Protein AF-A0A9Q3FJ58-F1 (afdb_monomer_lite)

Radius of gyration: 27.31 Å; chains: 1; bounding box: 82×38×55 Å

Structure (mmCIF, N/CA/C/O backbone):
data_AF-A0A9Q3FJ58-F1
#
_entry.id   AF-A0A9Q3FJ58-F1
#
loop_
_atom_site.group_PDB
_atom_site.id
_atom_site.type_symbol
_atom_site.label_atom_id
_atom_site.label_alt_id
_atom_site.label_comp_id
_atom_site.label_asym_id
_atom_site.label_entity_id
_atom_site.label_seq_id
_atom_site.pdbx_PDB_ins_code
_atom_site.Cartn_x
_atom_site.Cartn_y
_atom_site.Cartn_z
_atom_site.occupancy
_atom_site.B_iso_or_equiv
_atom_site.auth_seq_id
_atom_site.auth_comp_id
_atom_site.auth_asym_id
_atom_site.auth_atom_id
_atom_site.pdbx_PDB_model_num
ATOM 1 N N . MET A 1 1 ? -29.735 4.662 -8.614 1.00 59.53 1 MET A N 1
ATOM 2 C CA . MET A 1 1 ? -28.291 4.831 -8.313 1.00 59.53 1 MET A CA 1
ATOM 3 C C . MET A 1 1 ? -27.409 3.710 -8.883 1.00 59.53 1 MET A C 1
ATOM 5 O O . MET A 1 1 ? -26.200 3.796 -8.760 1.00 59.53 1 MET A O 1
ATOM 9 N N . VAL A 1 2 ? -27.978 2.701 -9.553 1.00 64.38 2 VAL A N 1
ATOM 10 C CA . VAL A 1 2 ? -27.223 1.586 -10.154 1.00 64.38 2 VAL A CA 1
ATOM 11 C C . VAL A 1 2 ? -26.523 2.013 -11.452 1.00 64.38 2 VAL A C 1
ATOM 13 O O . VAL A 1 2 ? -25.313 1.877 -11.587 1.00 64.38 2 VAL A O 1
ATOM 16 N N . GLU A 1 3 ? -27.254 2.658 -12.365 1.00 71.44 3 GLU A N 1
ATOM 17 C CA . GLU A 1 3 ? -26.720 3.071 -13.674 1.00 71.44 3 GLU A CA 1
ATOM 18 C C . GLU A 1 3 ? -25.565 4.072 -13.579 1.00 71.44 3 GLU A C 1
ATOM 20 O O . GLU A 1 3 ? -24.597 3.985 -14.333 1.00 71.44 3 GLU A O 1
ATOM 25 N N . ARG A 1 4 ? -25.641 5.014 -12.626 1.00 71.06 4 ARG A N 1
ATOM 26 C CA . ARG A 1 4 ? -24.571 5.997 -12.427 1.00 71.06 4 ARG A CA 1
ATOM 27 C C . ARG A 1 4 ? -23.281 5.323 -11.980 1.00 71.06 4 ARG A C 1
ATOM 29 O O . ARG A 1 4 ? -22.273 5.651 -12.580 1.00 71.06 4 ARG A O 1
ATOM 36 N N . GLY A 1 5 ? -23.334 4.394 -11.018 1.00 72.50 5 GLY A N 1
ATOM 37 C CA . GLY A 1 5 ? -22.166 3.654 -10.516 1.00 72.50 5 GLY A CA 1
ATOM 38 C C . GLY A 1 5 ? -21.545 2.720 -11.558 1.00 72.50 5 GLY A C 1
ATOM 39 O O . GLY A 1 5 ? -20.326 2.625 -11.677 1.00 72.50 5 GLY A O 1
ATOM 40 N N . HIS A 1 6 ? -22.379 2.091 -12.391 1.00 83.69 6 HIS A N 1
ATOM 41 C CA . HIS A 1 6 ? -21.900 1.238 -13.482 1.00 83.69 6 HIS A CA 1
ATOM 42 C C . HIS A 1 6 ? -21.076 2.002 -14.521 1.00 83.69 6 HIS A C 1
ATOM 44 O O . HIS A 1 6 ? -20.191 1.415 -15.143 1.00 83.69 6 HIS A O 1
ATOM 50 N N . LYS A 1 7 ? -21.322 3.309 -14.695 1.00 87.12 7 LYS A N 1
ATOM 51 C CA . LYS A 1 7 ? -20.518 4.135 -15.595 1.00 87.12 7 LYS A CA 1
ATOM 52 C C . LYS A 1 7 ? -19.058 4.199 -15.143 1.00 87.12 7 LYS A C 1
ATOM 54 O O . LYS A 1 7 ? -18.186 3.933 -15.959 1.00 87.12 7 LYS A O 1
ATOM 59 N N . GLN A 1 8 ? -18.780 4.497 -13.870 1.00 84.50 8 GLN A N 1
ATOM 60 C CA . GLN A 1 8 ? -17.389 4.588 -13.406 1.00 84.50 8 GLN A CA 1
ATOM 61 C C . GLN A 1 8 ? -16.683 3.234 -13.454 1.00 84.50 8 GLN A C 1
ATOM 63 O O . GLN A 1 8 ? -15.525 3.180 -13.854 1.00 84.50 8 GLN A O 1
ATOM 68 N N . LEU A 1 9 ? -17.384 2.147 -13.120 1.00 88.12 9 LEU A N 1
ATOM 69 C CA . LEU A 1 9 ? -16.825 0.799 -13.220 1.00 88.12 9 LEU A CA 1
ATOM 70 C C . LEU A 1 9 ? -16.461 0.444 -14.670 1.00 88.12 9 LEU A C 1
ATOM 72 O O . LEU A 1 9 ? -15.380 -0.079 -14.931 1.00 88.12 9 LEU A O 1
ATOM 76 N N . LYS A 1 10 ? -17.338 0.771 -15.628 1.00 88.94 10 LYS A N 1
ATOM 77 C CA . LYS A 1 10 ? -17.061 0.590 -17.056 1.00 88.94 10 LYS A CA 1
ATOM 78 C C . LYS A 1 10 ? -15.869 1.437 -17.504 1.00 88.94 10 LYS A C 1
ATOM 80 O O . LYS A 1 10 ? -14.989 0.919 -18.181 1.00 88.94 10 LYS A O 1
ATOM 85 N N . ASP A 1 11 ? -15.832 2.712 -17.124 1.00 88.94 11 ASP A N 1
ATOM 86 C CA . ASP A 1 11 ? -14.750 3.627 -17.495 1.00 88.94 11 ASP A CA 1
ATOM 87 C C . ASP A 1 11 ? -13.399 3.166 -16.915 1.00 88.94 11 ASP A C 1
ATOM 89 O O . ASP A 1 11 ? -12.374 3.268 -17.588 1.00 88.94 11 ASP A O 1
ATOM 93 N N . ALA A 1 12 ? -13.389 2.619 -15.693 1.00 88.94 12 ALA A N 1
ATOM 94 C CA . ALA A 1 12 ? -12.206 2.012 -15.086 1.00 88.94 12 ALA A CA 1
ATOM 95 C C . ALA A 1 12 ? -11.752 0.768 -15.863 1.00 88.94 12 ALA A C 1
ATOM 97 O O . ALA A 1 12 ? -10.589 0.676 -16.244 1.00 88.94 12 ALA A O 1
ATOM 98 N N . LEU A 1 13 ? -12.674 -0.140 -16.196 1.00 89.94 13 LEU A N 1
ATOM 99 C CA . LEU A 1 13 ? -12.353 -1.340 -16.974 1.00 89.94 13 LEU A CA 1
ATOM 100 C C . LEU A 1 13 ? -11.796 -1.020 -18.359 1.00 89.94 13 LEU A C 1
ATOM 102 O O . LEU A 1 13 ? -10.829 -1.649 -18.777 1.00 89.94 13 LEU A O 1
ATOM 106 N N . VAL A 1 14 ? -12.363 -0.030 -19.051 1.00 89.88 14 VAL A N 1
ATOM 107 C CA . VAL A 1 14 ? -11.857 0.424 -20.355 1.00 89.88 14 VAL A CA 1
ATOM 108 C C . VAL A 1 14 ? -10.433 0.967 -20.240 1.00 89.88 14 VAL A C 1
ATOM 110 O O . VAL A 1 14 ? -9.639 0.747 -21.143 1.00 89.88 14 VAL A O 1
ATOM 113 N N . LYS A 1 15 ? -10.089 1.645 -19.137 1.00 89.25 15 LYS A N 1
ATOM 114 C CA . LYS A 1 15 ? -8.725 2.148 -18.902 1.00 89.25 15 LYS A CA 1
ATOM 115 C C . LYS A 1 15 ? -7.729 1.057 -18.522 1.00 89.25 15 LYS A C 1
ATOM 117 O O . LYS A 1 15 ? -6.553 1.190 -18.835 1.00 89.25 15 LYS A O 1
ATOM 122 N N . MET A 1 16 ? -8.174 0.040 -17.787 1.00 88.06 16 MET A N 1
ATOM 123 C CA . MET A 1 16 ? -7.311 -1.052 -17.328 1.00 88.06 16 MET A CA 1
ATOM 124 C C . MET A 1 16 ? -7.060 -2.095 -18.416 1.00 88.06 16 MET A C 1
ATOM 126 O O . MET A 1 16 ? -6.030 -2.761 -18.401 1.00 88.06 16 MET A O 1
ATOM 130 N N . CYS A 1 17 ? -8.001 -2.261 -19.344 1.00 87.94 17 CYS A N 1
ATOM 131 C CA . CYS A 1 17 ? -7.828 -3.161 -20.472 1.00 87.94 17 CYS A CA 1
ATOM 132 C C . CYS A 1 17 ? -6.984 -2.513 -21.574 1.00 87.94 17 CYS A C 1
ATOM 134 O O . CYS A 1 17 ? -7.109 -1.322 -21.843 1.00 87.94 17 CYS A O 1
ATOM 136 N N . ASP A 1 18 ? -6.193 -3.333 -22.266 1.00 78.94 18 ASP A N 1
ATOM 137 C CA . ASP A 1 18 ? -5.522 -2.938 -23.509 1.00 78.94 18 ASP A CA 1
ATOM 138 C C . ASP A 1 18 ? -6.553 -2.537 -24.588 1.00 78.94 18 ASP A C 1
ATOM 140 O O . ASP A 1 18 ? -7.742 -2.841 -24.461 1.00 78.94 18 ASP A O 1
ATOM 144 N N . GLU A 1 19 ? -6.103 -1.927 -25.691 1.00 76.19 19 GLU A N 1
ATOM 145 C CA . GLU A 1 19 ? -6.951 -1.400 -26.784 1.00 76.19 19 GLU A CA 1
ATOM 146 C C . GLU A 1 19 ? -8.011 -2.395 -27.303 1.00 76.19 19 GLU A C 1
ATOM 148 O O . GLU A 1 19 ? -9.092 -1.998 -27.736 1.00 76.19 19 GLU A O 1
ATOM 153 N N . ASN A 1 20 ? -7.738 -3.698 -27.196 1.00 79.62 20 ASN A N 1
ATOM 154 C CA . ASN A 1 20 ? -8.624 -4.769 -27.654 1.00 79.62 20 ASN A CA 1
ATOM 155 C C . ASN A 1 20 ? -9.677 -5.213 -26.621 1.00 79.62 20 ASN A C 1
ATOM 157 O O . ASN A 1 20 ? -10.484 -6.094 -26.918 1.00 79.62 20 ASN A O 1
ATOM 161 N N . GLY A 1 21 ? -9.658 -4.684 -25.393 1.00 79.25 21 GLY A N 1
ATOM 162 C CA . GLY A 1 21 ? -10.633 -5.003 -24.342 1.00 79.25 21 GLY A CA 1
ATOM 163 C C . GLY A 1 21 ? -10.631 -6.463 -23.867 1.00 79.25 21 GLY A C 1
ATOM 164 O O . GLY A 1 21 ? -11.482 -6.849 -23.072 1.00 79.25 21 GLY A O 1
ATOM 165 N N . SER A 1 22 ? -9.705 -7.300 -24.339 1.00 85.06 22 SER A N 1
ATOM 166 C CA . SER A 1 22 ? -9.753 -8.762 -24.184 1.00 85.06 22 SER A CA 1
ATOM 167 C C . SER A 1 22 ? -9.594 -9.236 -22.738 1.00 85.06 22 SER A C 1
ATOM 169 O O . SER A 1 22 ? -10.174 -10.252 -22.354 1.00 85.06 22 SER A O 1
ATOM 171 N N . LYS A 1 23 ? -8.867 -8.472 -21.919 1.00 89.06 23 LYS A N 1
ATOM 172 C CA . LYS A 1 23 ? -8.549 -8.794 -20.520 1.00 89.06 23 LYS A CA 1
ATOM 173 C C . LYS A 1 23 ? -9.609 -8.333 -19.514 1.00 89.06 23 LYS A C 1
ATOM 175 O O . LYS A 1 23 ? -9.386 -8.414 -18.310 1.00 89.06 23 LYS A O 1
ATOM 180 N N . TRP A 1 24 ? -10.785 -7.873 -19.954 1.00 89.38 24 TRP A N 1
ATOM 181 C CA . TRP A 1 24 ? -11.801 -7.323 -19.040 1.00 89.38 24 TRP A CA 1
ATOM 182 C C . TRP A 1 24 ? -12.231 -8.300 -17.942 1.00 89.38 24 TRP A C 1
ATOM 184 O O . TRP A 1 24 ? -12.511 -7.879 -16.823 1.00 89.38 24 TRP A O 1
ATOM 194 N N . LYS A 1 25 ? -12.245 -9.607 -18.236 1.00 90.88 25 LYS A N 1
ATOM 195 C CA . LYS A 1 25 ? -12.562 -10.652 -17.251 1.00 90.88 25 LYS A CA 1
ATOM 196 C C . LYS A 1 25 ? -11.514 -10.740 -16.141 1.00 90.88 25 LYS A C 1
ATOM 198 O O . LYS A 1 25 ? -11.874 -11.022 -15.005 1.00 90.88 25 LYS A O 1
ATOM 203 N N . GLU A 1 26 ? -10.248 -10.492 -16.469 1.00 92.06 26 GLU A N 1
ATOM 204 C CA . GLU A 1 26 ? -9.129 -10.508 -15.520 1.00 92.06 26 GLU A CA 1
ATOM 205 C C . GLU A 1 26 ? -9.155 -9.266 -14.622 1.00 92.06 26 GLU A C 1
ATOM 207 O O . GLU A 1 26 ? -8.924 -9.366 -13.420 1.00 92.06 26 GLU A O 1
ATOM 212 N N . TYR A 1 27 ? -9.505 -8.104 -15.184 1.00 92.62 27 TYR A N 1
ATOM 213 C CA . TYR A 1 27 ? -9.560 -6.842 -14.440 1.00 92.62 27 TYR A CA 1
ATOM 214 C C . TYR A 1 27 ? -10.873 -6.609 -13.686 1.00 92.62 27 TYR A C 1
ATOM 216 O O . TYR A 1 27 ? -10.901 -5.800 -12.761 1.00 92.62 27 TYR A O 1
ATOM 224 N N . LEU A 1 28 ? -11.958 -7.317 -14.015 1.00 92.38 28 LEU A N 1
ATOM 225 C CA . LEU A 1 28 ? -13.257 -7.149 -13.353 1.00 92.38 28 LEU A CA 1
ATOM 226 C C . LEU A 1 28 ? -13.206 -7.328 -11.821 1.00 92.38 28 LEU A C 1
ATOM 228 O O . LEU A 1 28 ? -13.733 -6.462 -11.114 1.00 92.38 28 LEU A O 1
ATOM 232 N N . PRO A 1 29 ? -12.575 -8.378 -11.260 1.00 93.69 29 PRO A N 1
ATOM 233 C CA . PRO A 1 29 ? -12.455 -8.514 -9.809 1.00 93.69 29 PRO A CA 1
ATOM 234 C C . PRO A 1 29 ? -11.710 -7.342 -9.159 1.00 93.69 29 PRO A C 1
ATOM 236 O O . PRO A 1 29 ? -12.115 -6.876 -8.096 1.00 93.69 29 PRO A O 1
ATOM 239 N N . ILE A 1 30 ? -10.670 -6.828 -9.821 1.00 92.00 30 ILE A N 1
ATOM 240 C CA . ILE A 1 30 ? -9.871 -5.701 -9.329 1.00 92.00 30 ILE A CA 1
ATOM 241 C C . ILE A 1 30 ? -10.709 -4.421 -9.353 1.00 92.00 30 ILE A C 1
ATOM 243 O O . ILE A 1 30 ? -10.890 -3.793 -8.315 1.00 92.00 30 ILE A O 1
ATOM 247 N N . ALA A 1 31 ? -11.322 -4.091 -10.490 1.00 91.75 31 ALA A N 1
ATOM 248 C CA . ALA A 1 31 ? -12.128 -2.881 -10.641 1.00 91.75 31 ALA A CA 1
ATOM 249 C C . ALA A 1 31 ? -13.336 -2.857 -9.684 1.00 91.75 31 ALA A C 1
ATOM 251 O O . ALA A 1 31 ? -13.689 -1.820 -9.124 1.00 91.75 31 ALA A O 1
ATOM 252 N N . THR A 1 32 ? -13.974 -4.010 -9.448 1.00 92.00 32 THR A N 1
ATOM 253 C CA . THR A 1 32 ? -15.070 -4.103 -8.467 1.00 92.00 32 THR A CA 1
ATOM 254 C C . THR A 1 32 ? -14.590 -4.002 -7.023 1.00 92.00 32 THR A C 1
ATOM 256 O O . THR A 1 32 ? -15.346 -3.547 -6.165 1.00 92.00 32 THR A O 1
ATOM 259 N N . LEU A 1 33 ? -13.374 -4.453 -6.707 1.00 92.69 33 LEU A N 1
ATOM 260 C CA . LEU A 1 33 ? -12.782 -4.230 -5.391 1.00 92.69 33 LEU A CA 1
ATOM 261 C C . LEU A 1 33 ? -12.461 -2.745 -5.200 1.00 92.69 33 LEU A C 1
ATOM 263 O O . LEU A 1 33 ? -12.905 -2.169 -4.212 1.00 92.69 33 LEU A O 1
ATOM 267 N N . GLU A 1 34 ? -11.788 -2.122 -6.167 1.00 91.44 34 GLU A N 1
ATOM 268 C CA . GLU A 1 34 ? -11.474 -0.690 -6.171 1.00 91.44 34 GLU A CA 1
ATOM 269 C C . GLU A 1 34 ? -12.726 0.167 -5.966 1.00 91.44 34 GLU A C 1
ATOM 271 O O . GLU A 1 34 ? -12.732 1.061 -5.119 1.00 91.44 34 GLU A O 1
ATOM 276 N N . ASP A 1 35 ? -13.822 -0.137 -6.669 1.00 91.25 35 ASP A N 1
ATOM 277 C CA . ASP A 1 35 ? -15.081 0.596 -6.516 1.00 91.25 35 ASP A CA 1
ATOM 278 C C . ASP A 1 35 ? -15.659 0.492 -5.093 1.00 91.25 35 ASP A C 1
ATOM 280 O O . ASP A 1 35 ? -16.213 1.469 -4.577 1.00 91.25 35 ASP A O 1
ATOM 284 N N . ARG A 1 36 ? -15.498 -0.669 -4.443 1.00 93.12 36 ARG A N 1
ATOM 285 C CA . ARG A 1 36 ? -15.986 -0.937 -3.082 1.00 93.12 36 ARG A CA 1
ATOM 286 C C . ARG A 1 36 ? -15.145 -0.274 -1.997 1.00 93.12 36 ARG A C 1
ATOM 288 O O . ARG A 1 36 ? -15.708 0.103 -0.975 1.00 93.12 36 ARG A O 1
ATOM 295 N N . ILE A 1 37 ? -13.838 -0.137 -2.196 1.00 94.94 37 ILE A N 1
ATOM 296 C CA . ILE A 1 37 ? -12.926 0.469 -1.208 1.00 94.94 37 ILE A CA 1
ATOM 297 C C . ILE A 1 37 ? -12.718 1.972 -1.439 1.00 94.94 37 ILE A C 1
ATOM 299 O O . ILE A 1 37 ? -12.208 2.669 -0.569 1.00 94.94 37 ILE A O 1
ATOM 303 N N . SER A 1 38 ? -13.132 2.495 -2.595 1.00 92.81 38 SER A N 1
ATOM 304 C CA . SER A 1 38 ? -13.012 3.917 -2.915 1.00 92.81 38 SER A CA 1
ATOM 305 C C . SER A 1 38 ? -14.094 4.750 -2.236 1.00 92.81 38 SER A C 1
ATOM 307 O O . SER A 1 38 ? -15.292 4.471 -2.348 1.00 92.81 38 SER A O 1
ATOM 309 N N . VAL A 1 39 ? -13.668 5.838 -1.597 1.00 93.69 39 VAL A N 1
ATOM 310 C CA . VAL A 1 39 ? -14.559 6.822 -0.979 1.00 93.69 39 VAL A CA 1
ATOM 311 C C . VAL A 1 39 ? -15.497 7.434 -2.022 1.00 93.69 39 VAL A C 1
ATOM 313 O O . VAL A 1 39 ? -15.061 7.971 -3.044 1.00 93.69 39 VAL A O 1
ATOM 316 N N . LYS A 1 40 ? -16.810 7.390 -1.766 1.00 90.69 40 LYS A N 1
ATOM 317 C CA . LYS A 1 40 ? -17.801 8.013 -2.652 1.00 90.69 40 LYS A CA 1
ATOM 318 C C . LYS A 1 40 ? -18.006 9.468 -2.254 1.00 90.69 40 LYS A C 1
ATOM 320 O O . LYS A 1 40 ? -18.308 9.772 -1.105 1.00 90.69 40 LYS A O 1
ATOM 325 N N . ARG A 1 41 ? -17.956 10.378 -3.232 1.00 89.25 41 ARG A N 1
ATOM 326 C CA . ARG A 1 41 ? -18.176 11.823 -3.017 1.00 89.25 41 ARG A CA 1
ATOM 327 C C . ARG A 1 41 ? -19.514 12.142 -2.333 1.00 89.25 41 ARG A C 1
ATOM 329 O O . ARG A 1 41 ? -19.607 13.133 -1.626 1.00 89.25 41 ARG A O 1
ATOM 336 N N . THR A 1 42 ? -20.548 11.338 -2.567 1.00 88.56 42 THR A N 1
ATOM 337 C CA . THR A 1 42 ? -21.896 11.567 -2.026 1.00 88.56 42 THR A CA 1
ATOM 338 C C . THR A 1 42 ? -22.012 11.279 -0.536 1.00 88.56 42 THR A C 1
ATOM 340 O O . THR A 1 42 ? -22.806 11.926 0.133 1.00 88.56 42 THR A O 1
ATOM 343 N N . THR A 1 43 ? -21.268 10.295 -0.032 1.00 91.12 43 THR A N 1
ATOM 344 C CA . THR A 1 43 ? -21.351 9.844 1.365 1.00 91.12 43 THR A CA 1
ATOM 345 C C . THR A 1 43 ? -20.130 10.252 2.178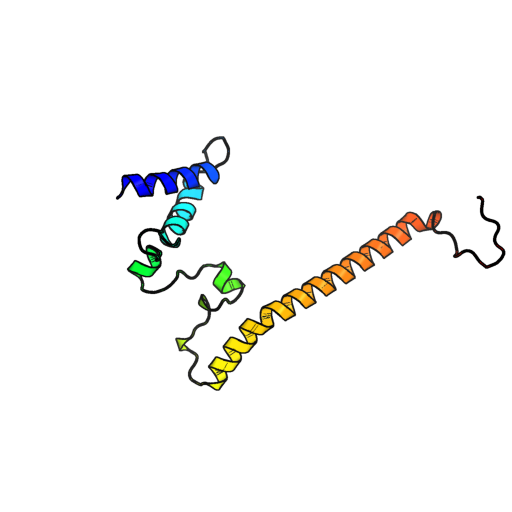 1.00 91.12 43 THR A C 1
ATOM 347 O O . THR A 1 43 ? -20.225 10.298 3.394 1.00 91.12 43 THR A O 1
ATOM 350 N N . GLY A 1 44 ? -18.992 10.533 1.538 1.00 94.69 44 GLY A N 1
ATOM 351 C CA . GLY A 1 44 ? -17.714 10.749 2.222 1.00 94.69 44 GLY A CA 1
ATOM 352 C C . GLY A 1 44 ? -17.050 9.460 2.716 1.00 94.69 44 GLY A C 1
ATOM 353 O O . GLY A 1 44 ? -15.951 9.524 3.251 1.00 94.69 44 GLY A O 1
ATOM 354 N N . TYR A 1 45 ? -17.670 8.302 2.471 1.00 94.62 45 TYR A N 1
ATOM 355 C CA . TYR A 1 45 ? -17.196 6.979 2.888 1.00 94.62 45 TYR A CA 1
ATOM 356 C C . TYR A 1 45 ? -17.198 6.005 1.710 1.00 94.62 45 TYR A C 1
ATOM 358 O O . TYR A 1 45 ? -17.965 6.167 0.751 1.00 94.62 45 TYR A O 1
ATOM 366 N N . SER A 1 46 ? -16.351 4.984 1.767 1.00 94.81 46 SER A N 1
ATOM 367 C CA . SER A 1 46 ? -16.383 3.863 0.829 1.00 94.81 46 SER A CA 1
ATOM 368 C C . SER A 1 46 ? -17.535 2.898 1.145 1.00 94.81 46 SER A C 1
ATOM 370 O O . SER A 1 46 ? -17.956 2.781 2.298 1.00 94.81 46 SER A O 1
ATOM 372 N N . PRO A 1 47 ? -18.066 2.170 0.145 1.00 94.50 47 PRO A N 1
ATOM 373 C CA . PRO A 1 47 ? -19.046 1.113 0.389 1.00 94.50 47 PRO A CA 1
ATOM 374 C C . PRO A 1 47 ? -18.564 0.062 1.397 1.00 94.50 47 PRO A C 1
ATOM 376 O O . PRO A 1 47 ? -19.361 -0.423 2.195 1.00 94.50 47 PRO A O 1
ATOM 379 N N . PHE A 1 48 ? -17.272 -0.273 1.381 1.00 96.25 48 PHE A N 1
ATOM 380 C CA . PHE A 1 48 ? -16.670 -1.200 2.333 1.00 96.25 48 PHE A CA 1
ATOM 381 C C . PHE A 1 48 ? -16.738 -0.657 3.767 1.00 96.25 48 PHE A C 1
ATOM 383 O O . PHE A 1 48 ? -17.212 -1.361 4.656 1.00 96.25 48 PHE A O 1
ATOM 390 N N . GLU A 1 49 ? -16.360 0.605 3.988 1.00 96.00 49 GLU A N 1
ATOM 391 C CA . GLU A 1 49 ? -16.471 1.251 5.305 1.00 96.00 49 GLU A CA 1
ATOM 392 C C . GLU A 1 49 ? -17.913 1.289 5.803 1.00 96.00 49 GLU A C 1
ATOM 394 O O . GLU A 1 49 ? -18.168 0.996 6.966 1.00 96.00 49 GLU A O 1
ATOM 399 N N . LEU A 1 50 ? -18.876 1.591 4.930 1.00 96.06 50 LEU A N 1
ATOM 400 C CA . LEU A 1 50 ? -20.290 1.601 5.312 1.00 96.06 50 LEU A CA 1
ATOM 401 C C . LEU A 1 50 ? -20.808 0.209 5.701 1.00 96.06 50 LEU A C 1
ATOM 403 O O . LEU A 1 50 ? -21.701 0.103 6.536 1.00 96.06 50 LEU A O 1
ATOM 407 N N . GLN A 1 51 ? -20.261 -0.850 5.101 1.00 96.69 51 GLN A N 1
ATOM 408 C CA . GLN A 1 51 ? -20.677 -2.226 5.361 1.00 96.69 51 GLN A CA 1
ATOM 409 C C . GLN A 1 51 ? -20.018 -2.824 6.610 1.00 96.69 51 GLN A C 1
ATOM 411 O O . GLN A 1 51 ? -20.659 -3.588 7.330 1.00 96.69 51 GLN A O 1
ATOM 416 N N . PHE A 1 52 ? -18.739 -2.521 6.839 1.00 95.19 52 PHE A N 1
ATOM 417 C CA . PHE A 1 52 ? -17.921 -3.174 7.868 1.00 95.19 52 PHE A CA 1
ATOM 418 C C . PHE A 1 52 ? -17.500 -2.244 9.012 1.00 95.19 52 PHE A C 1
ATOM 420 O O . PHE A 1 52 ? -16.924 -2.714 9.988 1.00 95.19 52 PHE A O 1
ATOM 427 N N . GLY A 1 53 ? -17.766 -0.941 8.910 1.00 93.81 53 GLY A N 1
ATOM 428 C CA . GLY A 1 53 ? -17.395 0.056 9.916 1.00 93.81 53 GLY A CA 1
ATOM 429 C C . GLY A 1 53 ? -15.901 0.394 9.967 1.00 93.81 53 GLY A C 1
ATOM 430 O O . GLY A 1 53 ? -15.477 1.090 10.883 1.00 93.81 53 GLY A O 1
ATOM 431 N N . GLN A 1 54 ? -15.099 -0.085 9.012 1.00 91.81 54 GLN A N 1
ATOM 432 C CA . GLN A 1 54 ? -13.653 0.140 8.958 1.00 91.81 54 GLN A CA 1
ATOM 433 C C . GLN A 1 54 ? -13.143 0.217 7.518 1.00 91.81 54 GLN A C 1
ATOM 435 O O . GLN A 1 54 ? -13.787 -0.287 6.595 1.00 91.81 54 GLN A O 1
ATOM 440 N N . GLN A 1 55 ? -11.964 0.813 7.334 1.00 92.69 55 GLN A N 1
ATOM 441 C CA . GLN A 1 55 ? -11.273 0.829 6.046 1.00 92.69 55 GLN A CA 1
ATOM 442 C C . GLN A 1 55 ? -10.850 -0.581 5.625 1.00 92.69 55 GLN A C 1
ATOM 444 O O . GLN A 1 55 ? -10.555 -1.437 6.459 1.00 92.69 55 GLN A O 1
ATOM 449 N N . ALA A 1 56 ? -10.834 -0.831 4.317 1.00 93.56 56 ALA A N 1
ATOM 450 C CA . ALA A 1 56 ? -10.330 -2.088 3.787 1.00 93.56 56 ALA A CA 1
ATOM 451 C C . ALA A 1 56 ? -8.806 -2.154 3.948 1.00 93.56 56 ALA A C 1
ATOM 453 O O . ALA A 1 56 ? -8.107 -1.242 3.516 1.00 93.56 56 ALA A O 1
ATOM 454 N N . VAL A 1 57 ? -8.306 -3.251 4.520 1.00 92.62 57 VAL A N 1
ATOM 455 C CA . VAL A 1 57 ? -6.868 -3.545 4.589 1.00 92.62 57 VAL A CA 1
ATOM 456 C C . VAL A 1 57 ? -6.436 -4.176 3.267 1.00 92.62 57 VAL A C 1
ATOM 458 O O . VAL A 1 57 ? -6.976 -5.210 2.865 1.00 92.62 57 VAL A O 1
ATOM 461 N N . LEU A 1 58 ? -5.477 -3.564 2.577 1.00 92.00 58 LEU A N 1
ATOM 462 C CA . LEU A 1 58 ? -4.935 -4.054 1.312 1.00 92.00 58 LEU A CA 1
ATOM 463 C C . LEU A 1 58 ? -3.659 -4.880 1.532 1.00 92.00 58 LEU A C 1
ATOM 465 O O . LEU A 1 58 ? -2.981 -4.723 2.544 1.00 92.00 58 LEU A O 1
ATOM 469 N N . PRO A 1 59 ? -3.255 -5.731 0.571 1.00 90.62 59 PRO A N 1
ATOM 470 C CA . PRO A 1 59 ? -1.993 -6.467 0.675 1.00 90.62 59 PRO A CA 1
ATOM 471 C C . PRO A 1 59 ? -0.778 -5.561 0.924 1.00 90.62 59 PRO A C 1
ATOM 473 O O . PRO A 1 59 ? 0.091 -5.898 1.724 1.00 90.62 59 PRO A O 1
ATOM 476 N N . ILE A 1 60 ? -0.755 -4.373 0.309 1.00 87.56 60 ILE A N 1
ATOM 477 C CA . ILE A 1 60 ? 0.314 -3.390 0.521 1.00 87.56 60 ILE A CA 1
ATOM 478 C C . ILE A 1 60 ? 0.350 -2.860 1.957 1.00 87.56 60 I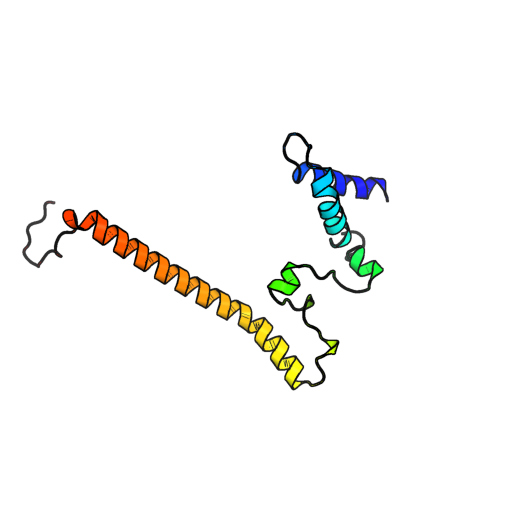LE A C 1
ATOM 480 O O . ILE A 1 60 ? 1.435 -2.592 2.471 1.00 87.56 60 ILE A O 1
ATOM 484 N N . ASP A 1 61 ? -0.802 -2.764 2.626 1.00 89.25 61 ASP A N 1
ATOM 485 C CA . ASP A 1 61 ? -0.866 -2.371 4.032 1.00 89.25 61 ASP A CA 1
ATOM 486 C C . ASP A 1 61 ? -0.134 -3.380 4.914 1.00 89.25 61 ASP A C 1
ATOM 488 O O . ASP A 1 61 ? 0.587 -2.999 5.829 1.00 89.25 61 ASP A O 1
ATOM 492 N N . ILE A 1 62 ? -0.249 -4.669 4.591 1.00 86.94 62 ILE A N 1
ATOM 493 C CA . ILE A 1 62 ? 0.417 -5.754 5.316 1.00 86.94 62 ILE A CA 1
ATOM 494 C C . ILE A 1 62 ? 1.922 -5.754 5.027 1.00 86.94 62 ILE A C 1
ATOM 496 O O . ILE A 1 62 ? 2.729 -5.815 5.955 1.00 86.94 62 ILE A O 1
ATOM 500 N N . GLU A 1 63 ? 2.313 -5.652 3.753 1.00 85.31 63 GLU A N 1
ATOM 501 C CA . GLU A 1 63 ? 3.725 -5.658 3.343 1.00 85.31 63 GLU A CA 1
ATOM 502 C C . GLU A 1 63 ? 4.505 -4.477 3.927 1.00 85.31 63 GLU A C 1
ATOM 504 O O . GLU A 1 63 ? 5.631 -4.639 4.400 1.00 85.31 63 GLU A O 1
ATOM 509 N N . THR A 1 64 ? 3.897 -3.290 3.917 1.00 79.19 64 THR A N 1
ATOM 510 C CA . THR A 1 64 ? 4.508 -2.061 4.444 1.00 79.19 64 THR A CA 1
ATOM 511 C C . THR A 1 64 ? 4.200 -1.824 5.922 1.00 79.19 64 THR A C 1
ATOM 513 O O . THR A 1 64 ? 4.720 -0.869 6.499 1.00 79.19 64 THR A O 1
ATOM 516 N N . LYS A 1 65 ? 3.405 -2.707 6.547 1.00 81.69 65 LYS A N 1
ATOM 517 C CA . LYS A 1 65 ? 2.928 -2.601 7.933 1.00 81.69 65 LYS A CA 1
ATOM 518 C C . LYS A 1 65 ? 2.363 -1.210 8.232 1.00 81.69 65 LYS A C 1
ATOM 520 O O . LYS A 1 65 ? 2.820 -0.517 9.147 1.00 81.69 65 LYS A O 1
ATOM 525 N N . THR A 1 66 ? 1.398 -0.778 7.423 1.00 83.94 66 THR A N 1
ATOM 526 C CA . THR A 1 66 ? 0.682 0.476 7.673 1.00 83.94 66 THR A CA 1
ATOM 527 C C . THR A 1 66 ? -0.118 0.392 8.967 1.00 83.94 66 THR A C 1
ATOM 529 O O . THR A 1 66 ? -0.353 -0.689 9.508 1.00 83.94 66 THR A O 1
ATOM 532 N N . TYR A 1 67 ? -0.580 1.543 9.455 1.00 85.38 67 TYR A N 1
ATOM 533 C CA . TYR A 1 67 ? -1.442 1.627 10.634 1.00 85.38 67 TYR A CA 1
ATOM 534 C C . TYR A 1 67 ? -2.658 0.676 10.571 1.00 85.38 67 TYR A C 1
ATOM 536 O O . TYR A 1 67 ? -3.083 0.140 11.594 1.00 85.38 67 TYR A O 1
ATOM 544 N N . LEU A 1 68 ? -3.188 0.424 9.367 1.00 87.38 68 LEU A N 1
ATOM 545 C CA . LEU A 1 68 ? -4.329 -0.466 9.130 1.00 87.38 68 LEU A CA 1
ATOM 546 C C . LEU A 1 68 ? -3.995 -1.955 9.304 1.00 87.38 68 LEU A C 1
ATOM 548 O O . LEU A 1 68 ? -4.891 -2.751 9.566 1.00 87.38 68 LEU A O 1
ATOM 552 N N . ALA A 1 69 ? -2.725 -2.338 9.165 1.00 86.00 69 ALA A N 1
ATOM 553 C CA . ALA A 1 69 ? -2.271 -3.720 9.294 1.00 86.00 69 ALA A CA 1
ATOM 554 C C . ALA A 1 69 ? -1.782 -4.080 10.708 1.00 86.00 69 ALA A C 1
ATOM 556 O O . ALA A 1 69 ? -1.381 -5.220 10.944 1.00 86.00 69 ALA A O 1
ATOM 557 N N . ILE A 1 70 ? -1.790 -3.129 11.648 1.00 86.06 70 ILE A N 1
ATOM 558 C CA . ILE A 1 70 ? -1.390 -3.380 13.034 1.00 86.06 70 ILE A CA 1
ATOM 559 C C . ILE A 1 70 ? -2.526 -4.099 13.771 1.00 86.06 70 ILE A C 1
ATOM 561 O O . ILE A 1 70 ? -3.680 -3.672 13.766 1.00 86.06 70 ILE A O 1
ATOM 565 N N . GLU A 1 71 ? -2.186 -5.190 14.452 1.00 86.31 71 GLU A N 1
ATOM 566 C CA . GLU A 1 71 ? -3.115 -5.960 15.281 1.00 86.31 71 GLU A CA 1
ATOM 567 C C . GLU A 1 71 ? -3.324 -5.272 16.640 1.00 86.31 71 GLU A C 1
ATOM 569 O O . GLU A 1 71 ? -2.829 -5.715 17.676 1.00 86.31 71 GLU A O 1
ATOM 574 N N . TRP A 1 72 ? -4.063 -4.158 16.635 1.00 87.25 72 TRP A N 1
ATOM 575 C CA . TRP A 1 72 ? -4.313 -3.324 17.820 1.00 87.25 72 TRP A CA 1
ATOM 576 C C . TRP A 1 72 ? -4.919 -4.091 19.000 1.00 87.25 72 TRP A C 1
ATOM 578 O O . TRP A 1 72 ? -4.707 -3.725 20.149 1.00 87.25 72 TRP A O 1
ATOM 588 N N . ASN A 1 73 ? -5.637 -5.182 18.735 1.00 88.56 73 ASN A N 1
ATOM 589 C CA . ASN A 1 73 ? -6.214 -6.052 19.758 1.00 88.56 73 ASN A CA 1
ATOM 590 C C . ASN A 1 73 ? -5.176 -6.848 20.567 1.00 88.56 73 ASN A C 1
ATOM 592 O O . ASN A 1 73 ? -5.522 -7.377 21.620 1.00 88.56 73 ASN A O 1
ATOM 596 N N . LYS A 1 74 ? -3.937 -6.975 20.078 1.00 90.00 74 LYS A N 1
ATOM 597 C CA . LYS A 1 74 ? -2.833 -7.610 20.813 1.00 90.00 74 LYS A CA 1
ATOM 598 C C . LYS A 1 74 ? -2.047 -6.627 21.676 1.00 90.00 74 LYS A C 1
ATOM 600 O O . LYS A 1 74 ? -1.267 -7.069 22.510 1.00 90.00 74 LYS A O 1
ATOM 605 N N . ILE A 1 75 ? -2.253 -5.328 21.475 1.00 91.31 75 ILE A N 1
ATOM 606 C CA . ILE A 1 75 ? -1.611 -4.272 22.251 1.00 91.31 75 ILE A CA 1
ATOM 607 C C . ILE A 1 75 ? -2.430 -4.068 23.519 1.00 91.31 75 ILE A C 1
ATOM 609 O O . ILE A 1 75 ? -3.612 -3.729 23.472 1.00 91.31 75 ILE A O 1
ATOM 613 N N . SER A 1 76 ? -1.796 -4.315 24.656 1.00 93.88 76 SER A N 1
ATOM 614 C CA . SER A 1 76 ? -2.449 -4.349 25.963 1.00 93.88 76 SER A CA 1
ATOM 615 C C . SER A 1 76 ? -1.958 -3.249 26.901 1.00 93.88 76 SER A C 1
ATOM 617 O O . SER A 1 76 ? -2.681 -2.860 27.820 1.00 93.88 76 SER A O 1
ATOM 619 N N . THR A 1 77 ? -0.761 -2.710 26.653 1.00 95.88 77 THR A N 1
ATOM 620 C CA . THR A 1 77 ? -0.157 -1.658 27.475 1.00 95.88 77 THR A CA 1
ATOM 621 C C . THR A 1 77 ? 0.084 -0.372 26.687 1.00 95.88 77 THR A C 1
ATOM 623 O O . THR A 1 77 ? 0.224 -0.363 25.463 1.00 95.88 77 THR A O 1
ATOM 626 N N . THR A 1 78 ? 0.163 0.748 27.407 1.00 94.50 78 THR A N 1
ATOM 627 C CA . THR A 1 78 ? 0.538 2.042 26.819 1.00 94.50 78 THR A CA 1
ATOM 628 C C . THR A 1 78 ? 1.958 2.013 26.249 1.00 94.50 78 THR A C 1
ATOM 630 O O . THR A 1 78 ? 2.220 2.664 25.245 1.00 94.50 78 THR A O 1
ATOM 633 N N . GLU A 1 79 ? 2.871 1.254 26.859 1.00 95.12 79 GLU A N 1
ATOM 634 C CA . GLU A 1 79 ? 4.254 1.107 26.388 1.00 95.12 79 GLU A CA 1
ATOM 635 C C . GLU A 1 79 ? 4.307 0.405 25.024 1.00 95.12 79 GLU A C 1
ATOM 637 O O . GLU A 1 79 ? 4.909 0.939 24.095 1.00 95.12 79 GLU A O 1
ATOM 642 N N . GLU A 1 80 ? 3.586 -0.711 24.866 1.00 92.88 80 GLU A N 1
ATOM 643 C CA . GLU A 1 80 ? 3.452 -1.430 23.587 1.00 92.88 80 GLU A CA 1
ATOM 644 C C . GLU A 1 80 ? 2.820 -0.550 22.498 1.00 92.88 80 GLU A C 1
ATOM 646 O O . GLU A 1 80 ? 3.240 -0.573 21.340 1.00 92.88 80 GLU A O 1
ATOM 651 N N . LEU A 1 81 ? 1.822 0.263 22.863 1.00 92.19 81 LEU A N 1
ATOM 652 C CA . LEU A 1 81 ? 1.192 1.211 21.944 1.00 92.19 81 LEU A CA 1
ATOM 653 C C . LEU A 1 81 ? 2.195 2.256 21.439 1.00 92.19 81 LEU A C 1
ATOM 655 O O . LEU A 1 81 ? 2.271 2.519 20.236 1.00 92.19 81 LEU A O 1
ATOM 659 N N . LEU A 1 82 ? 2.954 2.861 22.355 1.00 92.69 82 LEU A N 1
ATOM 660 C CA . LEU A 1 82 ? 3.958 3.867 22.016 1.00 92.69 82 LEU A CA 1
ATOM 661 C C . LEU A 1 82 ? 5.082 3.268 21.167 1.00 92.69 82 LEU A C 1
ATOM 663 O O . LEU A 1 82 ? 5.508 3.903 20.203 1.00 92.69 82 LEU A O 1
ATOM 667 N N . GLU A 1 83 ? 5.517 2.045 21.473 1.00 90.81 83 GLU A N 1
ATOM 668 C CA . GLU A 1 83 ? 6.507 1.315 20.681 1.00 90.81 83 GLU A CA 1
ATOM 669 C C . GLU A 1 83 ? 6.008 1.053 19.251 1.00 90.81 83 GLU A C 1
ATOM 671 O O . GLU A 1 83 ? 6.699 1.391 18.287 1.00 90.81 83 GLU A O 1
ATOM 676 N N . ALA A 1 84 ? 4.790 0.524 19.091 1.00 88.31 84 ALA A N 1
ATOM 677 C CA . ALA A 1 84 ? 4.212 0.235 17.778 1.00 88.31 84 ALA A CA 1
ATOM 678 C C . ALA A 1 84 ? 4.104 1.496 16.902 1.00 88.31 84 ALA A C 1
ATOM 680 O O . ALA A 1 84 ? 4.440 1.471 15.714 1.00 88.31 84 ALA A O 1
ATOM 681 N N . ILE A 1 85 ? 3.685 2.620 17.495 1.00 88.38 85 ILE A N 1
ATOM 682 C CA . ILE A 1 85 ? 3.614 3.914 16.805 1.00 88.38 85 ILE A CA 1
ATOM 683 C C . ILE A 1 85 ? 5.018 4.423 16.450 1.00 88.38 85 ILE A C 1
ATOM 685 O O . ILE A 1 85 ? 5.231 4.873 15.322 1.00 88.38 85 ILE A O 1
ATOM 689 N N . ALA A 1 86 ? 5.981 4.338 17.372 1.00 88.69 86 ALA A N 1
ATO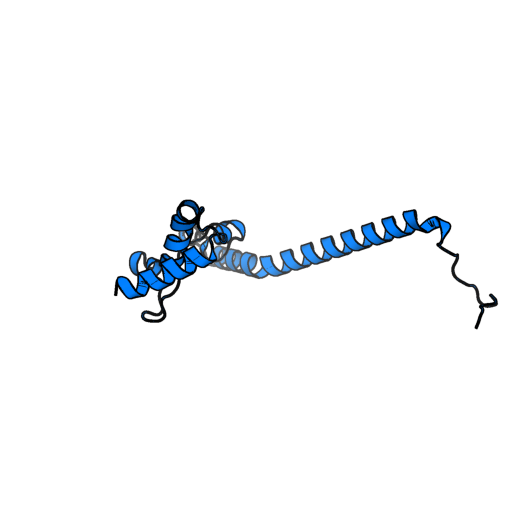M 690 C CA . ALA A 1 86 ? 7.350 4.791 17.139 1.00 88.69 86 ALA A CA 1
ATOM 691 C C . ALA A 1 86 ? 8.008 4.035 15.975 1.00 88.69 86 ALA A C 1
ATOM 693 O O . ALA A 1 86 ? 8.549 4.665 15.066 1.00 88.69 86 ALA A O 1
ATOM 694 N N . ILE A 1 87 ? 7.885 2.703 15.945 1.00 84.69 87 ILE A N 1
ATOM 695 C CA . ILE A 1 87 ? 8.381 1.867 14.842 1.00 84.69 87 ILE A CA 1
ATOM 696 C C . ILE A 1 87 ? 7.764 2.310 13.512 1.00 84.69 87 ILE A C 1
ATOM 698 O O . ILE A 1 87 ? 8.480 2.468 12.522 1.00 84.69 87 ILE A O 1
ATOM 702 N N . HIS A 1 88 ? 6.448 2.539 13.483 1.00 82.81 88 HIS A N 1
ATOM 703 C CA . HIS A 1 88 ? 5.752 2.944 12.264 1.00 82.81 88 HIS A CA 1
ATOM 704 C C . HIS A 1 88 ? 6.245 4.303 11.735 1.00 82.81 88 HIS A C 1
ATOM 706 O O . HIS A 1 88 ? 6.484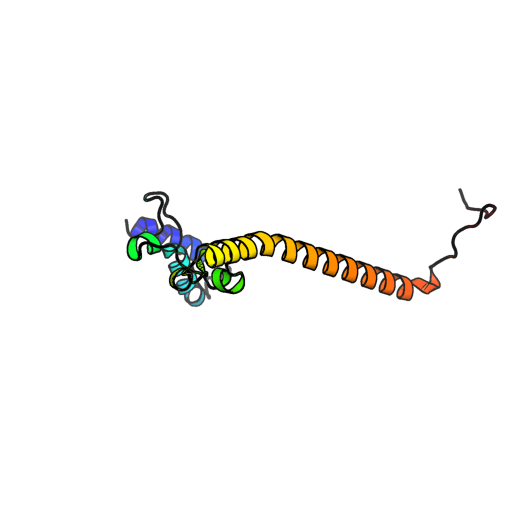 4.451 10.537 1.00 82.81 88 HIS A O 1
ATOM 712 N N . ILE A 1 89 ? 6.465 5.279 12.622 1.00 83.31 89 ILE A N 1
ATOM 713 C CA . ILE A 1 89 ? 6.979 6.607 12.250 1.00 83.31 89 ILE A CA 1
ATOM 714 C C . ILE A 1 89 ? 8.427 6.516 11.744 1.00 83.31 89 ILE A C 1
ATOM 716 O O . ILE A 1 89 ? 8.759 7.098 10.708 1.00 83.31 89 ILE A O 1
ATOM 720 N N . SER A 1 90 ? 9.287 5.762 12.434 1.00 84.62 90 SER A N 1
ATOM 721 C CA . SER A 1 90 ? 10.707 5.626 12.085 1.00 84.62 90 SER A CA 1
ATOM 722 C C . SER A 1 90 ? 10.962 4.779 10.830 1.00 84.62 90 SER A C 1
ATOM 724 O O . SER A 1 90 ? 11.999 4.940 10.183 1.00 84.62 90 SER A O 1
ATOM 726 N N . ALA A 1 91 ? 10.021 3.916 10.429 1.00 79.81 91 ALA A N 1
ATOM 727 C CA . ALA A 1 91 ? 10.171 3.032 9.268 1.00 79.81 91 ALA A CA 1
ATOM 728 C C . ALA A 1 91 ? 10.445 3.786 7.952 1.00 79.81 91 ALA A C 1
ATOM 730 O O . ALA A 1 91 ? 11.199 3.309 7.094 1.00 79.81 91 ALA A O 1
ATOM 731 N N . LYS A 1 92 ? 9.865 4.983 7.787 1.00 80.12 92 LYS A N 1
ATOM 732 C CA . LYS A 1 92 ? 10.117 5.830 6.612 1.00 80.12 92 LYS A CA 1
ATOM 733 C C . LYS A 1 92 ? 11.581 6.268 6.546 1.00 80.12 92 LYS A C 1
ATOM 735 O O . LYS A 1 92 ? 12.218 6.103 5.507 1.00 80.12 92 LYS A O 1
ATOM 740 N N . GLU A 1 93 ? 12.107 6.799 7.645 1.00 83.31 93 GLU A N 1
ATOM 741 C CA . GLU A 1 93 ? 13.474 7.322 7.720 1.00 83.31 93 GLU A CA 1
ATOM 742 C C . GLU A 1 93 ? 14.507 6.218 7.459 1.00 83.31 93 GLU A C 1
ATOM 744 O O . GLU A 1 93 ? 15.422 6.382 6.650 1.00 83.31 93 GLU A O 1
ATOM 749 N N . GLU A 1 94 ? 14.308 5.040 8.051 1.00 84.75 94 GLU A N 1
ATOM 750 C CA . GLU A 1 94 ? 15.176 3.886 7.812 1.00 84.75 94 GLU A CA 1
ATOM 751 C C . GLU A 1 94 ? 15.175 3.463 6.330 1.00 84.75 94 GLU A C 1
ATOM 753 O O . GLU A 1 94 ? 16.221 3.139 5.752 1.00 84.75 94 GLU A O 1
ATOM 758 N N . THR A 1 95 ? 14.004 3.486 5.690 1.00 84.75 95 THR A N 1
ATOM 759 C CA . THR A 1 95 ? 13.858 3.142 4.270 1.00 84.75 95 THR A CA 1
ATOM 760 C C . THR A 1 95 ? 14.589 4.144 3.373 1.00 84.75 95 THR A C 1
ATOM 762 O O . THR A 1 95 ? 15.297 3.736 2.446 1.00 84.75 95 THR A O 1
ATOM 765 N N . GLU A 1 96 ? 14.479 5.441 3.667 1.00 87.62 96 GLU A N 1
ATOM 766 C CA . GLU A 1 96 ? 15.174 6.507 2.938 1.00 87.62 96 GLU A CA 1
ATOM 767 C C . GLU A 1 96 ? 16.700 6.382 3.055 1.00 87.62 96 GLU A C 1
ATOM 769 O O . GLU A 1 96 ? 17.403 6.434 2.040 1.00 87.62 96 GLU A O 1
ATOM 774 N N . LEU A 1 97 ? 17.222 6.129 4.260 1.00 92.44 97 LEU A N 1
ATOM 775 C CA . LEU A 1 97 ? 18.657 5.930 4.491 1.00 92.44 97 LEU A CA 1
ATOM 776 C C . LEU A 1 97 ? 19.195 4.721 3.714 1.00 92.44 97 LEU A C 1
ATOM 778 O O . LEU A 1 97 ? 20.186 4.831 2.984 1.00 92.44 97 LEU A O 1
ATOM 782 N N . LYS A 1 98 ? 18.496 3.581 3.778 1.00 92.69 98 LYS A N 1
ATOM 783 C CA . LYS A 1 98 ? 18.856 2.377 3.010 1.00 92.69 98 LYS A CA 1
ATOM 784 C C . LYS A 1 98 ? 18.851 2.638 1.503 1.00 92.69 98 LYS A C 1
ATOM 786 O O . LYS A 1 98 ? 19.723 2.133 0.788 1.00 92.69 98 LYS A O 1
ATOM 791 N N . ALA A 1 99 ? 17.884 3.403 0.999 1.00 93.12 99 ALA A N 1
ATOM 792 C CA . ALA A 1 99 ? 17.820 3.774 -0.411 1.00 93.12 99 ALA A CA 1
ATOM 793 C C . ALA A 1 99 ? 19.003 4.671 -0.815 1.00 93.12 99 ALA A C 1
ATOM 795 O O . ALA A 1 99 ? 19.649 4.412 -1.837 1.00 93.12 99 ALA A O 1
ATOM 796 N N . ALA A 1 100 ? 19.338 5.669 0.008 1.00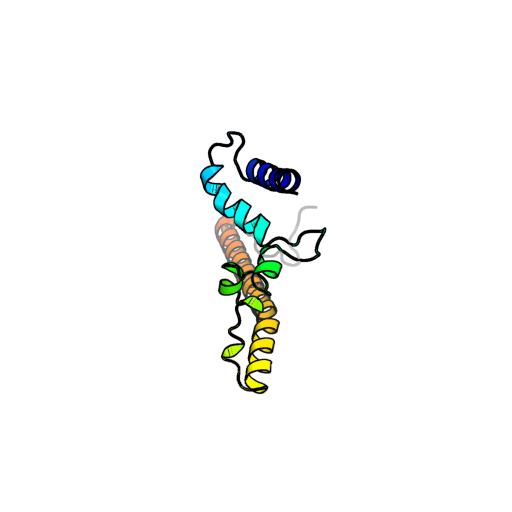 96.19 100 ALA A N 1
ATOM 797 C CA . ALA A 1 100 ? 20.478 6.553 -0.214 1.00 96.19 100 ALA A CA 1
ATOM 798 C C . ALA A 1 100 ? 21.803 5.776 -0.274 1.00 96.19 100 ALA A C 1
ATOM 800 O O . ALA A 1 100 ? 22.614 5.996 -1.179 1.00 96.19 100 ALA A O 1
ATOM 801 N N . ASP A 1 101 ? 22.008 4.813 0.623 1.00 97.31 101 ASP A N 1
ATOM 802 C CA . ASP A 1 101 ? 23.224 3.999 0.638 1.00 97.31 101 ASP A CA 1
ATOM 803 C C . ASP A 1 101 ? 23.314 3.046 -0.553 1.00 97.31 101 ASP A C 1
ATOM 805 O O . ASP A 1 101 ? 24.371 2.931 -1.184 1.00 97.31 101 ASP A O 1
ATOM 809 N N . LYS A 1 102 ? 22.200 2.416 -0.946 1.00 96.94 102 LYS A N 1
ATOM 810 C CA . LYS A 1 102 ? 22.143 1.625 -2.186 1.00 96.94 102 LYS A CA 1
ATOM 811 C C . L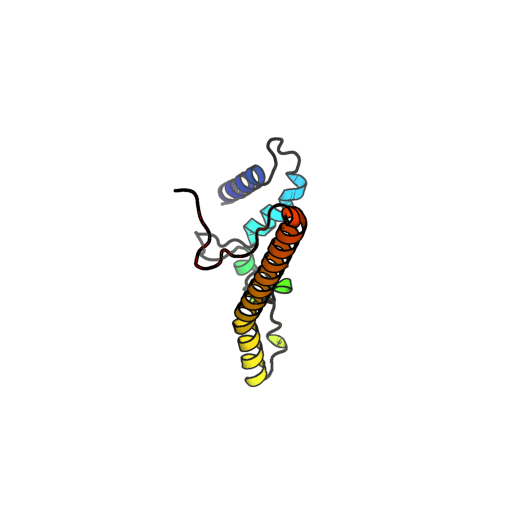YS A 1 102 ? 22.495 2.478 -3.405 1.00 96.94 102 LYS A C 1
ATOM 813 O O . LYS A 1 102 ? 23.277 2.035 -4.249 1.00 96.94 102 LYS A O 1
ATOM 818 N N . LEU A 1 103 ? 21.980 3.707 -3.481 1.00 97.06 103 LEU A N 1
ATOM 819 C CA . LEU A 1 103 ? 22.280 4.640 -4.566 1.00 97.06 103 LEU A CA 1
ATOM 820 C C . LEU A 1 103 ? 23.763 5.032 -4.588 1.00 97.06 103 LEU A C 1
ATOM 822 O O . LEU A 1 103 ? 24.393 4.967 -5.646 1.00 97.06 103 LEU A O 1
ATOM 826 N N . ARG A 1 104 ? 24.344 5.394 -3.436 1.00 97.00 104 ARG A N 1
ATOM 827 C CA . ARG A 1 104 ? 25.780 5.703 -3.310 1.00 97.00 104 ARG A CA 1
ATOM 828 C C . ARG A 1 104 ? 26.643 4.532 -3.770 1.00 97.00 104 ARG A C 1
ATOM 830 O O . ARG A 1 104 ? 27.555 4.720 -4.575 1.00 97.00 104 ARG A O 1
ATOM 837 N N . ASN A 1 105 ? 26.319 3.322 -3.322 1.00 97.56 105 ASN A N 1
ATOM 838 C CA . ASN A 1 105 ? 27.040 2.110 -3.697 1.00 97.56 105 ASN A CA 1
ATOM 839 C C . ASN A 1 105 ? 26.922 1.805 -5.195 1.00 97.56 105 ASN A C 1
ATOM 841 O O . ASN A 1 105 ? 27.920 1.467 -5.831 1.00 97.56 105 ASN A O 1
ATOM 845 N N . SER A 1 106 ? 25.729 1.961 -5.773 1.00 96.94 106 SER A N 1
ATOM 846 C CA . SER A 1 106 ? 25.504 1.806 -7.213 1.00 96.94 106 SER A CA 1
ATOM 847 C C . SER A 1 106 ? 26.342 2.800 -8.024 1.00 96.94 106 SER A C 1
ATOM 849 O O . SER A 1 106 ? 27.086 2.401 -8.921 1.00 96.94 106 SER A O 1
ATOM 851 N N . ARG A 1 107 ? 26.328 4.085 -7.642 1.00 96.31 107 ARG A N 1
ATOM 852 C CA . ARG A 1 107 ? 27.148 5.130 -8.276 1.00 96.31 107 ARG A CA 1
ATOM 853 C C . ARG A 1 107 ? 28.638 4.817 -8.187 1.00 96.31 107 ARG A C 1
ATOM 855 O O . ARG A 1 107 ? 29.324 4.878 -9.201 1.00 96.31 107 ARG A O 1
ATOM 862 N N . LYS A 1 108 ? 29.129 4.412 -7.012 1.00 96.81 108 LYS A N 1
ATOM 863 C CA . LYS A 1 108 ? 30.535 4.022 -6.818 1.00 96.81 108 LYS A CA 1
ATOM 864 C C . LYS A 1 108 ? 30.932 2.866 -7.737 1.00 96.81 108 LYS A C 1
ATOM 866 O O . LYS A 1 108 ? 31.972 2.939 -8.384 1.00 96.81 108 LYS A O 1
ATOM 871 N N . LYS A 1 109 ? 30.095 1.829 -7.843 1.00 96.56 109 LYS A N 1
ATOM 872 C CA . LYS A 1 109 ? 30.321 0.705 -8.768 1.00 96.56 109 LYS A CA 1
ATOM 873 C C . LYS A 1 109 ? 30.330 1.161 -10.228 1.00 96.56 109 LYS A C 1
ATOM 875 O O . LYS A 1 109 ? 31.182 0.716 -10.989 1.00 96.56 109 LYS A O 1
ATOM 880 N N . SER A 1 110 ? 29.421 2.060 -10.608 1.00 95.06 110 SER A N 1
ATOM 881 C CA . SER A 1 110 ? 29.361 2.614 -11.964 1.00 95.06 110 SER A CA 1
ATOM 882 C C . SER A 1 110 ? 30.619 3.407 -12.318 1.00 95.06 110 SER A C 1
ATOM 884 O O . SER A 1 110 ? 31.163 3.216 -13.401 1.00 95.06 110 SER A O 1
ATOM 886 N N . VAL A 1 111 ? 31.100 4.261 -11.407 1.00 93.19 111 VAL A N 1
ATOM 887 C CA . VAL A 1 111 ? 32.357 5.008 -11.582 1.00 93.19 111 VAL A CA 1
ATOM 888 C C . VAL A 1 111 ? 33.524 4.036 -11.735 1.00 93.19 111 VAL A C 1
ATOM 890 O O . VAL A 1 111 ? 34.211 4.077 -12.744 1.00 93.19 111 VAL A O 1
ATOM 893 N N . GLN A 1 112 ? 33.669 3.066 -10.826 1.00 93.81 112 GLN A N 1
ATOM 894 C CA . GLN A 1 112 ? 34.733 2.057 -10.909 1.00 93.81 112 GLN A CA 1
ATOM 895 C C . GLN A 1 112 ? 34.700 1.246 -12.212 1.00 93.81 112 GLN A C 1
ATOM 897 O O . GLN A 1 112 ? 35.746 0.900 -12.759 1.00 93.81 112 GLN A O 1
ATOM 902 N N . TYR A 1 113 ? 33.509 0.903 -12.704 1.00 94.06 113 TYR A N 1
ATOM 903 C CA . TYR A 1 113 ? 33.353 0.220 -13.985 1.00 94.06 113 TYR A CA 1
ATOM 904 C C . TYR A 1 113 ? 33.815 1.103 -15.150 1.00 94.06 113 TYR A C 1
ATOM 906 O O . TYR A 1 113 ? 34.566 0.637 -16.009 1.00 94.06 113 TYR A O 1
ATOM 914 N N . LEU A 1 114 ? 33.389 2.371 -15.173 1.00 90.25 114 LEU A N 1
ATOM 915 C CA . LEU A 1 114 ? 33.793 3.329 -16.199 1.00 90.25 114 LEU A CA 1
ATOM 916 C C . LEU A 1 114 ? 35.297 3.585 -16.165 1.00 90.25 114 LEU A C 1
ATOM 918 O O . LEU A 1 114 ? 35.917 3.538 -17.224 1.00 90.25 114 LEU A O 1
ATOM 922 N N . ASP A 1 115 ? 35.885 3.757 -14.982 1.00 90.25 115 ASP A N 1
ATOM 923 C CA . ASP A 1 115 ? 37.324 3.954 -14.812 1.00 90.25 115 ASP A CA 1
ATOM 924 C C . ASP A 1 115 ? 38.108 2.764 -15.368 1.00 90.25 115 ASP A C 1
ATOM 926 O O . ASP A 1 115 ? 39.030 2.934 -16.160 1.00 90.25 115 ASP A O 1
ATOM 930 N N . LYS A 1 116 ? 37.694 1.530 -15.049 1.00 90.25 116 LYS A N 1
ATOM 931 C CA . LYS A 1 116 ? 38.315 0.320 -15.615 1.00 90.25 116 LYS A CA 1
ATOM 932 C C . LYS A 1 116 ? 38.180 0.260 -17.136 1.00 90.25 116 LYS A C 1
ATOM 934 O O . LYS A 1 116 ? 39.140 -0.070 -17.827 1.00 90.25 116 LYS A O 1
ATOM 939 N N . LYS A 1 117 ? 37.000 0.576 -17.675 1.00 90.62 117 LYS A N 1
ATOM 940 C CA . LYS A 1 117 ? 36.729 0.533 -19.121 1.00 90.62 117 LYS A CA 1
ATOM 941 C C . LYS A 1 117 ? 37.491 1.618 -19.891 1.00 90.62 117 LYS A C 1
ATOM 943 O O . LYS A 1 117 ? 37.958 1.382 -21.003 1.00 90.62 117 LYS A O 1
ATOM 948 N N . MET A 1 118 ? 37.620 2.802 -19.301 1.00 88.06 118 MET A N 1
ATOM 949 C CA . MET A 1 118 ? 38.271 3.974 -19.888 1.00 88.06 118 MET A CA 1
ATOM 950 C C . MET A 1 118 ? 39.703 4.161 -19.383 1.00 88.06 118 MET A C 1
ATOM 952 O O . MET A 1 118 ? 40.279 5.221 -19.599 1.00 88.06 118 MET A O 1
ATOM 956 N N . ALA A 1 119 ? 40.309 3.131 -18.782 1.00 84.25 119 ALA A N 1
ATOM 957 C CA . ALA A 1 119 ? 41.675 3.170 -18.256 1.00 84.25 119 ALA A CA 1
ATOM 958 C C . ALA A 1 119 ? 42.698 3.667 -19.290 1.00 84.25 119 ALA A C 1
ATOM 960 O O . ALA A 1 119 ? 43.595 4.427 -18.955 1.00 84.25 119 ALA A O 1
ATOM 961 N N . HIS A 1 120 ? 42.510 3.323 -20.567 1.00 81.81 120 HIS A N 1
ATOM 962 C CA . HIS A 1 120 ? 43.360 3.784 -21.671 1.00 81.81 120 HIS A CA 1
ATOM 963 C C . HIS A 1 120 ? 43.210 5.281 -22.020 1.00 81.81 120 HIS A C 1
ATOM 965 O O . HIS A 1 120 ? 44.043 5.820 -22.741 1.00 81.81 120 HIS A O 1
ATOM 971 N N . LYS A 1 121 ? 42.142 5.947 -21.557 1.00 79.12 121 LYS A N 1
ATOM 972 C CA . LYS A 1 121 ? 41.868 7.386 -21.752 1.00 79.12 121 LYS A CA 1
ATOM 973 C C . LYS A 1 121 ? 42.100 8.214 -20.489 1.00 79.12 121 LYS A C 1
ATOM 975 O O . LYS A 1 121 ? 42.130 9.439 -20.572 1.00 79.12 121 LYS A O 1
ATOM 980 N N . LEU A 1 122 ? 42.213 7.567 -19.329 1.00 74.38 122 LEU A N 1
ATOM 981 C CA . LEU A 1 122 ? 42.481 8.230 -18.059 1.00 74.38 122 LEU A CA 1
ATOM 982 C C . LEU A 1 122 ? 43.917 8.766 -18.072 1.00 74.38 122 LEU A C 1
ATOM 984 O O . LEU A 1 122 ? 44.877 8.012 -18.205 1.00 74.38 122 LEU A O 1
ATOM 988 N N . ARG A 1 123 ? 44.054 10.090 -17.970 1.00 74.56 123 ARG A N 1
ATOM 989 C CA . ARG A 1 123 ? 45.344 10.783 -17.890 1.00 74.56 123 ARG A CA 1
ATOM 990 C C . ARG A 1 123 ? 45.692 11.028 -16.423 1.00 74.56 123 ARG A C 1
ATOM 992 O O . ARG A 1 123 ? 44.794 11.227 -15.606 1.00 74.56 123 ARG A O 1
ATOM 999 N N . ASN A 1 124 ? 46.982 11.062 -16.097 1.00 78.12 124 ASN A N 1
ATOM 1000 C CA . ASN A 1 124 ? 47.416 11.523 -14.779 1.00 78.12 124 ASN A CA 1
ATOM 1001 C C . ASN A 1 124 ? 46.969 12.981 -14.552 1.00 78.12 124 ASN A C 1
ATOM 1003 O O . ASN A 1 124 ? 46.888 13.739 -15.526 1.00 78.12 124 ASN A O 1
ATOM 1007 N N . PRO A 1 125 ? 46.683 13.379 -13.297 1.00 81.38 125 PRO A N 1
ATOM 1008 C CA . PRO A 1 125 ? 46.382 14.768 -12.970 1.00 81.38 125 PRO A CA 1
ATOM 1009 C C . PRO A 1 125 ? 47.504 15.684 -13.463 1.00 81.38 125 PRO A C 1
ATOM 1011 O O . PRO A 1 125 ? 48.678 15.374 -13.248 1.00 81.38 125 PRO A O 1
ATOM 1014 N N . LEU A 1 126 ? 47.135 16.790 -14.114 1.00 83.88 126 LEU A N 1
ATOM 1015 C CA . LEU A 1 126 ? 48.099 17.779 -14.593 1.00 83.88 126 LEU A CA 1
ATOM 1016 C C . LEU A 1 126 ? 48.842 18.390 -13.403 1.00 83.88 126 LEU A C 1
ATOM 1018 O O . LEU A 1 126 ? 48.227 18.755 -12.397 1.00 83.88 126 LEU A O 1
ATOM 1022 N N . GLN A 1 127 ? 50.158 18.488 -13.518 1.00 85.25 127 GLN A N 1
ATOM 1023 C CA . GLN A 1 127 ? 51.013 19.115 -12.518 1.00 85.25 127 GLN A CA 1
ATOM 1024 C C . GLN A 1 127 ? 51.173 20.610 -12.839 1.00 85.25 127 GLN A C 1
ATOM 1026 O O . GLN A 1 127 ? 51.105 21.006 -14.008 1.00 85.25 127 GLN A O 1
ATOM 1031 N N . PRO A 1 128 ? 51.406 21.472 -11.831 1.00 84.56 128 PRO A N 1
ATOM 1032 C CA . PRO A 1 128 ? 51.780 22.860 -12.081 1.00 84.56 128 PRO A CA 1
ATOM 1033 C C . PRO A 1 128 ? 53.005 22.931 -13.012 1.00 84.56 128 PRO A C 1
ATOM 1035 O O . PRO A 1 128 ? 54.066 22.416 -12.668 1.00 84.56 128 PRO A O 1
ATOM 1038 N N . GLY A 1 129 ? 52.849 23.553 -14.186 1.00 83.06 129 GLY A N 1
ATOM 1039 C CA . GLY A 1 129 ? 53.881 23.629 -15.233 1.00 83.06 129 GLY A CA 1
ATOM 1040 C C . GLY A 1 129 ? 53.589 22.815 -16.500 1.00 83.06 129 GLY A C 1
ATOM 1041 O O . GLY A 1 129 ? 54.289 22.991 -17.496 1.00 83.06 129 GLY A O 1
ATOM 1042 N N . ASP A 1 130 ? 52.546 21.979 -16.506 1.00 83.81 130 ASP A N 1
ATOM 1043 C CA . ASP A 1 130 ? 52.121 21.264 -17.711 1.00 83.81 130 ASP A CA 1
ATOM 1044 C C . ASP A 1 130 ? 51.529 22.223 -18.758 1.00 83.81 130 ASP A C 1
ATOM 1046 O O . ASP A 1 130 ? 50.624 23.012 -18.477 1.00 83.81 130 ASP A O 1
ATOM 1050 N N . LEU A 1 131 ? 52.021 22.129 -19.997 1.00 80.44 131 LEU A N 1
ATOM 1051 C CA . LEU A 1 131 ? 51.509 22.906 -21.124 1.00 80.44 131 LEU A CA 1
ATOM 1052 C C . LEU A 1 131 ? 50.162 22.336 -21.586 1.00 80.44 131 LEU A C 1
ATOM 1054 O O . LEU A 1 131 ? 50.066 21.177 -21.999 1.00 80.44 131 LEU A O 1
ATOM 1058 N N . VAL A 1 132 ? 49.125 23.171 -21.549 1.00 79.19 132 VAL A N 1
ATOM 1059 C CA . VAL A 1 132 ? 47.798 22.871 -22.098 1.00 79.19 132 VAL A CA 1
ATOM 1060 C C . VAL A 1 132 ? 47.533 23.742 -23.318 1.00 79.19 132 VAL A C 1
ATOM 1062 O O . VAL A 1 132 ? 47.948 24.899 -23.368 1.00 79.19 132 VAL A O 1
ATOM 1065 N N . LEU A 1 133 ? 46.864 23.167 -24.317 1.00 71.19 133 LEU A N 1
ATOM 1066 C CA . LEU A 1 133 ? 46.386 23.929 -25.465 1.00 71.19 133 LEU A CA 1
ATOM 1067 C C . LEU A 1 133 ? 45.232 24.825 -25.011 1.00 71.19 133 LEU A C 1
ATOM 1069 O O . LEU A 1 133 ? 44.304 24.345 -24.355 1.00 71.19 133 LEU A O 1
ATOM 1073 N N . VAL A 1 134 ? 45.336 26.105 -25.360 1.00 63.66 134 VAL A N 1
ATOM 1074 C CA . VAL A 1 134 ? 44.269 27.105 -25.240 1.00 63.66 134 VAL A CA 1
ATOM 1075 C C . VAL A 1 134 ? 43.511 27.163 -26.555 1.00 63.66 134 VAL A C 1
ATOM 1077 O O . VAL A 1 134 ? 44.190 27.145 -27.608 1.00 63.66 134 VAL A O 1
#

Organism: NCBI:txid1389203

InterPro domains:
  IPR012337 Ribonuclease H-like superfamily [SSF53098] (1-61)
  IPR036397 Ribonuclease H superfamily [G3DSA:3.30.420.10] (1-117)

pLDDT: mean 88.04, std 7.23, range [59.53, 97.56]

Sequence (134 aa):
MVERGHKQLKDALVKMCDENGSKWKEYLPIATLEDRISVKRTTGYSPFELQFGQQAVLPIDIETKTYLAIEWNKISTTEELLEAIAIHISAKEETELKAADKLRNSRKKSVQYLDKKMAHKLRNPLQPGDLVLV

Secondary structure (DSSP, 8-state):
-HHHHHHHHHHHHHHHS-TT-TTHHHHHHHHHHHHHHSPPTTTSS-HHHHHHSSPPPPHHHHHTT-GGGS-GGG--SHHHHHHHHHHHHHHHHHHHHHHHHHHHHHHHHHHHHHHHHTTTTPPPPPPTT-----

Foldseek 3Di:
DVVVLVVVLVVVQCVVDDPVSPCSVVCNVVSVVCQQQDQDPVPRGGVVCVVPVDHDQDPVCCVLVPPVNDPVVVDDDPVSVVVSVVCNVCSVVVVVVVVVVVVVVVVVVVVVVVCVVCVVVDDDPDDVPDDDDD